Protein AF-A0A3M1P1J2-F1 (afdb_monomer)

Mean predicted aligned error: 6.83 Å

Secondary structure (DSSP, 8-state):
-EE----B--HHHHHHHSS-BS-HHHHHHHHHHHHHHHHHTTT------EEEEES---SSHHHHHTSHHHHHHHHHSEEEEE-BTTB-HHHHHHHHHHHHSPPP----

Nearest PDB structures (foldseek):
  7c11-assembly2_P  TM=3.797E-01  e=7.568E+00  Methylorubrum extorquens CM4

Sequence (108 aa):
LDAKYRLDASAGYVRRFGVPGPPVAALNALHRYRDAIREDDGGERSVVQAVALYPYRPEDPARYARSRAARALAEVGVGALPLLPGYTTALRDWLAGCLAVPPVRAGG

Radius of gyration: 14.8 Å; Cα contacts (8 Å, |Δi|>4): 158; chains: 1; bounding box: 37×24×43 Å

Structure (mmCIF, N/CA/C/O backbone):
data_AF-A0A3M1P1J2-F1
#
_entry.id   AF-A0A3M1P1J2-F1
#
loop_
_atom_site.group_PDB
_atom_site.id
_atom_site.type_symbol
_atom_site.label_atom_id
_atom_site.label_alt_id
_atom_site.label_comp_id
_atom_site.label_asym_id
_atom_site.label_entity_id
_atom_site.label_seq_id
_atom_site.pdbx_PDB_ins_code
_atom_site.Cartn_x
_atom_site.Cartn_y
_atom_site.Cartn_z
_atom_site.occupancy
_atom_site.B_iso_or_equiv
_atom_site.auth_seq_id
_atom_site.auth_comp_id
_atom_site.auth_asym_id
_atom_site.auth_atom_id
_atom_site.pdbx_PDB_model_num
ATOM 1 N N . LEU A 1 1 ? -9.110 3.191 3.177 1.00 57.38 1 LEU A N 1
ATOM 2 C CA . LEU A 1 1 ? -8.313 2.987 1.941 1.00 57.38 1 LEU A CA 1
ATOM 3 C C . LEU A 1 1 ? -8.026 4.355 1.336 1.00 57.38 1 LEU A C 1
ATOM 5 O O . LEU A 1 1 ? -8.974 5.109 1.176 1.00 57.38 1 LEU A O 1
ATOM 9 N N . ASP A 1 2 ? -6.769 4.681 1.024 1.00 65.19 2 ASP A N 1
ATOM 10 C CA . ASP A 1 2 ? -6.426 5.863 0.212 1.00 65.19 2 ASP A CA 1
ATOM 11 C C . ASP A 1 2 ? -5.839 5.373 -1.115 1.00 65.19 2 ASP A C 1
ATOM 13 O O . ASP A 1 2 ? -4.840 4.650 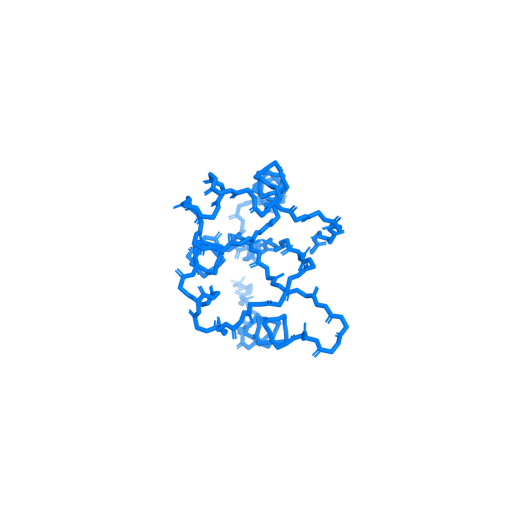-1.148 1.00 65.19 2 ASP A O 1
ATOM 17 N N . ALA A 1 3 ? -6.496 5.721 -2.217 1.00 58.94 3 ALA A N 1
ATOM 18 C CA . ALA A 1 3 ? -6.024 5.415 -3.557 1.00 58.94 3 ALA A CA 1
ATOM 19 C C . ALA A 1 3 ? -5.513 6.711 -4.183 1.00 58.94 3 ALA A C 1
ATOM 21 O O . ALA A 1 3 ? -6.285 7.619 -4.488 1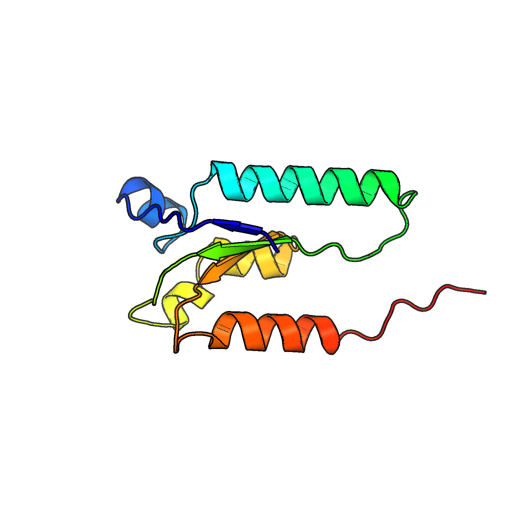.00 58.94 3 ALA A O 1
ATOM 22 N N . LYS A 1 4 ? -4.199 6.802 -4.385 1.00 65.81 4 LYS A N 1
ATOM 23 C CA . LYS A 1 4 ? -3.579 7.883 -5.154 1.00 65.81 4 LYS A CA 1
ATOM 24 C C . LYS A 1 4 ? -2.839 7.249 -6.322 1.00 65.81 4 LYS A C 1
ATOM 26 O O . LYS A 1 4 ? -2.011 6.369 -6.113 1.00 65.81 4 LYS A O 1
ATOM 31 N N . TYR A 1 5 ? -3.108 7.708 -7.546 1.00 64.94 5 TYR A N 1
ATOM 32 C CA . TYR A 1 5 ? -2.421 7.269 -8.770 1.00 64.94 5 TYR A CA 1
ATOM 33 C C . TYR A 1 5 ? -0.976 7.792 -8.812 1.00 64.94 5 TYR A C 1
ATOM 35 O O . TYR A 1 5 ? -0.615 8.618 -9.645 1.00 64.94 5 TYR A O 1
ATOM 43 N N . ARG A 1 6 ? -0.145 7.376 -7.855 1.00 79.94 6 ARG A N 1
ATOM 44 C CA . ARG A 1 6 ? 1.266 7.748 -7.769 1.00 79.94 6 ARG A CA 1
ATOM 45 C C . ARG A 1 6 ? 2.098 6.494 -7.552 1.00 79.94 6 ARG A C 1
ATOM 47 O O . ARG A 1 6 ? 1.820 5.710 -6.649 1.00 79.94 6 ARG A O 1
ATOM 54 N N . LEU A 1 7 ? 3.120 6.341 -8.382 1.00 89.81 7 LEU A N 1
ATOM 55 C CA . LE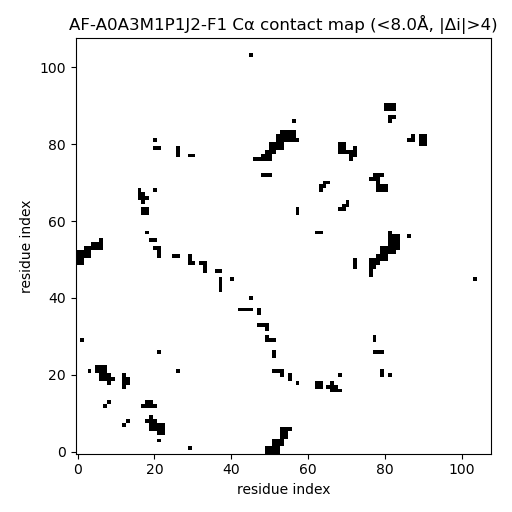U A 1 7 ? 4.070 5.239 -8.363 1.00 89.81 7 LEU A CA 1
ATOM 56 C C . LEU A 1 7 ? 5.481 5.826 -8.329 1.00 89.81 7 LEU A C 1
ATOM 58 O O . LEU A 1 7 ? 5.839 6.619 -9.194 1.00 89.81 7 LEU A O 1
ATOM 62 N N . ASP A 1 8 ? 6.270 5.431 -7.340 1.00 92.38 8 ASP A N 1
ATOM 63 C CA . ASP A 1 8 ? 7.706 5.661 -7.294 1.00 92.38 8 ASP A CA 1
ATOM 64 C C . ASP A 1 8 ? 8.412 4.376 -7.739 1.00 92.38 8 ASP A C 1
ATOM 66 O O . ASP A 1 8 ? 8.396 3.349 -7.054 1.00 92.38 8 ASP A O 1
ATOM 70 N N . ALA A 1 9 ? 8.986 4.435 -8.938 1.00 92.25 9 ALA A N 1
ATOM 71 C CA . ALA A 1 9 ? 9.770 3.363 -9.542 1.00 92.25 9 ALA A CA 1
ATOM 72 C C . ALA A 1 9 ? 11.269 3.705 -9.595 1.00 92.25 9 ALA A C 1
ATOM 74 O O . ALA A 1 9 ? 12.027 3.045 -10.305 1.00 92.25 9 ALA A O 1
ATOM 75 N N . SER A 1 10 ? 11.715 4.739 -8.870 1.00 93.88 10 SER A N 1
ATOM 76 C CA . SER A 1 10 ? 13.124 5.130 -8.858 1.00 93.88 10 SER A CA 1
ATOM 77 C C . SER A 1 10 ? 14.009 3.994 -8.334 1.00 93.88 10 SER A C 1
ATOM 79 O O . SER A 1 10 ? 13.632 3.239 -7.433 1.00 93.88 10 SER A O 1
ATOM 81 N N . ALA A 1 11 ? 15.236 3.886 -8.853 1.00 92.69 11 ALA A N 1
ATOM 82 C CA . ALA A 1 11 ? 16.177 2.850 -8.418 1.00 92.69 11 ALA A CA 1
ATOM 83 C C . ALA A 1 11 ? 16.442 2.900 -6.899 1.00 92.69 11 ALA A C 1
ATOM 85 O O . ALA A 1 11 ? 16.577 1.863 -6.248 1.00 92.69 11 ALA A O 1
ATOM 86 N N . GLY A 1 12 ? 16.465 4.105 -6.314 1.00 93.38 12 GLY A N 1
ATOM 87 C CA . GLY A 1 12 ? 16.592 4.301 -4.869 1.00 93.38 12 GLY A CA 1
ATOM 88 C C . GLY A 1 12 ? 15.408 3.738 -4.079 1.00 93.38 12 GLY A C 1
ATOM 89 O O . GLY A 1 12 ? 15.618 3.085 -3.054 1.00 93.38 12 GLY A O 1
ATOM 90 N N . TYR A 1 13 ? 14.181 3.933 -4.570 1.00 93.31 13 TYR A N 1
ATOM 91 C CA . TYR A 1 13 ? 12.982 3.360 -3.964 1.00 93.31 13 TYR A CA 1
ATOM 92 C C . TYR A 1 13 ? 12.994 1.834 -4.052 1.00 93.31 13 TYR A C 1
ATOM 94 O O . TYR A 1 13 ? 12.869 1.153 -3.033 1.00 93.31 13 TYR A O 1
ATOM 102 N N . VAL A 1 14 ? 13.221 1.283 -5.248 1.00 92.50 14 VAL A N 1
ATOM 103 C CA . VAL A 1 14 ? 13.221 -0.171 -5.469 1.00 92.50 14 VAL A CA 1
ATOM 104 C C . VAL A 1 14 ? 14.302 -0.854 -4.632 1.00 92.50 14 VAL A C 1
ATOM 106 O O . VAL A 1 14 ? 14.033 -1.892 -4.036 1.00 92.50 14 VAL A O 1
ATOM 109 N N . ARG A 1 15 ? 15.491 -0.255 -4.484 1.00 92.00 15 ARG A N 1
ATOM 110 C CA . ARG A 1 15 ? 16.536 -0.773 -3.584 1.00 92.00 15 ARG A CA 1
ATOM 111 C C . ARG A 1 15 ? 16.083 -0.822 -2.120 1.00 92.00 15 ARG A C 1
ATOM 113 O O . ARG A 1 15 ? 16.464 -1.732 -1.394 1.00 92.00 15 ARG A O 1
ATOM 120 N N . ARG A 1 16 ? 15.281 0.150 -1.676 1.00 90.94 16 ARG A N 1
ATOM 121 C CA . ARG A 1 16 ? 14.799 0.250 -0.288 1.00 90.94 16 ARG A CA 1
ATOM 122 C C . ARG A 1 16 ? 13.600 -0.659 0.007 1.00 90.94 16 ARG A C 1
ATOM 124 O O . ARG A 1 16 ? 13.489 -1.154 1.129 1.00 90.94 16 ARG A O 1
ATOM 131 N N . PHE A 1 17 ? 12.695 -0.839 -0.954 1.00 88.69 17 PHE A N 1
ATO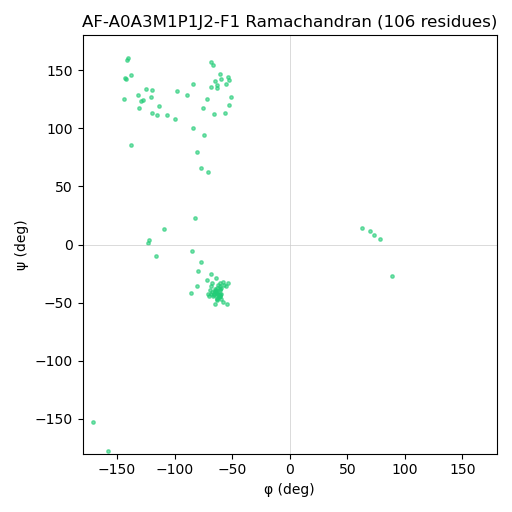M 132 C CA . PHE A 1 17 ? 11.396 -1.497 -0.743 1.00 88.69 17 PHE A CA 1
ATOM 133 C C . PHE A 1 17 ? 11.214 -2.810 -1.529 1.00 88.69 17 PHE A C 1
ATOM 135 O O . PHE A 1 17 ? 10.268 -3.554 -1.264 1.00 88.69 17 PHE A O 1
ATOM 142 N N . GLY A 1 18 ? 12.127 -3.125 -2.452 1.00 89.12 18 GLY A N 1
ATOM 143 C CA . GLY A 1 18 ? 12.175 -4.349 -3.265 1.00 89.12 18 GLY A CA 1
ATOM 144 C C . GLY A 1 18 ? 11.394 -4.276 -4.583 1.00 89.12 18 GLY A C 1
ATOM 145 O O . GLY A 1 18 ? 11.751 -4.944 -5.560 1.00 89.12 18 GLY A O 1
ATOM 146 N N . VAL A 1 19 ? 10.356 -3.441 -4.632 1.00 91.38 19 VAL A N 1
ATOM 147 C CA . VAL A 1 19 ? 9.472 -3.215 -5.787 1.00 91.38 19 VAL A CA 1
ATOM 148 C C . VAL A 1 19 ? 9.110 -1.732 -5.894 1.00 91.38 19 VAL A C 1
ATOM 150 O O . VAL A 1 19 ? 9.190 -1.026 -4.885 1.00 91.38 19 VAL A O 1
ATOM 153 N N . PRO A 1 20 ? 8.693 -1.253 -7.080 1.00 94.00 20 PRO A N 1
ATOM 154 C CA . PRO A 1 20 ? 7.981 0.012 -7.198 1.00 94.00 20 PRO A CA 1
ATOM 155 C C . PRO A 1 20 ? 6.761 0.046 -6.276 1.00 94.00 20 PRO A C 1
ATOM 157 O O . PRO A 1 20 ? 6.094 -0.973 -6.071 1.00 94.00 20 PRO A O 1
ATOM 160 N N . GLY A 1 21 ? 6.466 1.215 -5.724 1.00 92.94 21 GLY A N 1
ATOM 161 C CA . GLY A 1 21 ? 5.386 1.377 -4.757 1.00 92.94 21 GLY A CA 1
ATOM 162 C C . GLY A 1 21 ? 4.882 2.813 -4.673 1.00 92.94 21 GLY A C 1
ATOM 163 O O . GLY A 1 21 ? 5.338 3.675 -5.421 1.00 92.94 21 GLY A O 1
ATOM 164 N N . PRO A 1 22 ? 3.927 3.108 -3.783 1.00 93.00 22 PRO A N 1
ATOM 165 C CA . PRO A 1 22 ? 3.451 4.471 -3.600 1.00 93.00 22 PRO A CA 1
ATOM 166 C C . PRO A 1 22 ? 4.556 5.361 -3.004 1.00 93.00 22 PRO A C 1
ATOM 168 O O . PRO A 1 22 ? 5.422 4.864 -2.273 1.00 93.00 22 PRO A O 1
ATOM 171 N N . PRO A 1 23 ? 4.519 6.686 -3.239 1.00 92.00 23 PRO A N 1
ATOM 172 C CA . PRO A 1 23 ? 5.465 7.611 -2.628 1.00 92.00 23 PRO A CA 1
ATOM 173 C C . PRO A 1 23 ? 5.522 7.446 -1.106 1.00 92.00 23 PRO A C 1
ATOM 175 O O . PRO A 1 23 ? 4.488 7.296 -0.454 1.00 92.00 23 PRO A O 1
ATOM 178 N N . VAL A 1 24 ? 6.716 7.559 -0.518 1.00 91.06 24 VAL A N 1
ATOM 179 C CA . VAL A 1 24 ? 6.914 7.420 0.941 1.00 91.06 24 VAL A CA 1
ATOM 180 C C . VAL A 1 24 ? 6.023 8.386 1.732 1.00 91.06 24 VAL A C 1
ATOM 182 O O . VAL A 1 24 ? 5.478 8.023 2.769 1.00 91.06 24 VAL A O 1
ATOM 185 N N . ALA A 1 25 ? 5.794 9.594 1.210 1.00 90.25 25 ALA A N 1
ATOM 186 C CA . ALA A 1 25 ? 4.898 10.568 1.827 1.00 90.25 25 ALA A CA 1
ATOM 187 C C . ALA A 1 25 ? 3.445 10.064 1.961 1.00 90.25 25 ALA A C 1
ATOM 189 O O . ALA A 1 25 ? 2.776 10.413 2.932 1.00 90.25 25 ALA A O 1
ATOM 190 N N . ALA A 1 26 ? 2.967 9.234 1.023 1.00 89.06 26 ALA A N 1
ATOM 191 C CA . ALA A 1 26 ? 1.634 8.634 1.088 1.00 89.06 26 ALA A CA 1
ATOM 192 C C . ALA A 1 26 ? 1.559 7.561 2.186 1.00 89.06 26 ALA A C 1
ATOM 194 O O . ALA A 1 26 ? 0.620 7.565 2.975 1.00 89.06 26 ALA A O 1
ATOM 195 N N . LEU A 1 27 ? 2.585 6.710 2.307 1.00 89.69 27 LEU A N 1
ATOM 196 C CA . LEU A 1 27 ? 2.688 5.744 3.410 1.00 89.69 27 LEU A CA 1
ATOM 197 C C . LEU A 1 27 ? 2.733 6.453 4.771 1.00 89.69 27 LEU A C 1
ATOM 199 O O . LEU A 1 27 ? 2.009 6.085 5.691 1.00 89.69 27 LEU A O 1
ATOM 203 N N . ASN A 1 28 ? 3.516 7.528 4.883 1.00 91.25 28 ASN A N 1
ATOM 204 C CA . ASN A 1 28 ? 3.591 8.332 6.105 1.00 91.25 28 ASN A CA 1
ATOM 205 C C . ASN A 1 28 ? 2.245 8.983 6.462 1.00 91.25 28 ASN A C 1
ATOM 207 O O . ASN A 1 28 ? 1.930 9.123 7.641 1.00 91.25 28 ASN A O 1
ATOM 211 N N . ALA A 1 29 ? 1.448 9.388 5.468 1.00 90.81 29 ALA A N 1
ATOM 212 C CA . ALA A 1 29 ? 0.104 9.905 5.714 1.00 90.81 29 ALA A CA 1
ATOM 213 C C . ALA A 1 29 ? -0.819 8.828 6.303 1.00 90.81 29 ALA A C 1
ATOM 215 O O . ALA A 1 29 ? -1.546 9.118 7.247 1.00 90.81 29 ALA A O 1
ATOM 216 N N . LEU A 1 30 ? -0.735 7.583 5.820 1.00 90.81 30 LEU A N 1
ATOM 217 C CA . LEU A 1 30 ? -1.507 6.465 6.372 1.00 90.81 30 LEU A CA 1
ATOM 218 C C . LEU A 1 30 ? -1.139 6.142 7.819 1.00 90.81 30 LEU A C 1
ATOM 220 O O . LEU A 1 30 ? -2.037 5.884 8.613 1.00 90.81 30 LEU A O 1
ATOM 224 N N . HIS A 1 31 ? 0.149 6.200 8.171 1.00 88.75 31 HIS A N 1
ATOM 225 C CA . HIS A 1 31 ? 0.571 6.071 9.567 1.00 88.75 31 HIS A CA 1
ATOM 226 C C . HIS A 1 31 ? -0.091 7.136 10.446 1.00 88.75 31 HIS A C 1
ATOM 228 O O . HIS A 1 31 ? -0.729 6.787 11.432 1.00 88.75 31 HIS A O 1
ATOM 234 N N . ARG A 1 32 ? -0.037 8.413 10.036 1.00 89.19 32 ARG A N 1
ATOM 235 C CA . ARG A 1 32 ? -0.685 9.502 10.783 1.00 89.19 32 ARG A CA 1
ATOM 236 C C . ARG A 1 32 ? -2.194 9.309 10.918 1.00 89.19 32 ARG A C 1
ATOM 238 O O . ARG A 1 32 ? -2.726 9.538 11.992 1.00 89.19 32 ARG A O 1
ATOM 245 N N . TYR A 1 33 ? -2.880 8.889 9.852 1.00 87.50 33 TYR A N 1
ATOM 246 C CA . TYR A 1 33 ? -4.324 8.646 9.914 1.00 87.50 33 TYR A CA 1
ATOM 247 C C . TYR A 1 33 ? -4.675 7.485 10.840 1.00 87.50 33 TYR A C 1
ATOM 249 O O . TYR A 1 33 ? -5.612 7.605 11.619 1.00 87.50 33 TYR A O 1
ATOM 257 N N . ARG A 1 34 ? -3.921 6.382 10.790 1.00 86.12 34 ARG A N 1
ATOM 258 C CA . ARG A 1 34 ? -4.119 5.254 11.705 1.00 86.12 34 ARG A CA 1
ATOM 259 C C . ARG A 1 34 ? -3.952 5.693 13.157 1.00 86.12 34 ARG A C 1
ATOM 261 O O . ARG A 1 34 ? -4.771 5.331 13.993 1.00 86.12 34 ARG A O 1
ATOM 268 N N . ASP A 1 35 ? -2.891 6.439 13.437 1.00 85.06 35 ASP A N 1
ATOM 269 C CA . ASP A 1 35 ? -2.570 6.857 14.797 1.00 85.06 35 ASP A CA 1
ATOM 270 C C . ASP A 1 35 ? -3.635 7.846 15.320 1.00 85.06 35 ASP A C 1
ATOM 272 O O . ASP A 1 35 ? -4.137 7.653 16.421 1.00 85.06 35 ASP A O 1
ATOM 276 N N . ALA A 1 36 ? -4.100 8.788 14.487 1.00 84.88 36 ALA A N 1
ATOM 277 C CA . ALA A 1 36 ? -5.187 9.709 14.835 1.00 84.88 36 ALA A CA 1
ATOM 278 C C . ALA A 1 36 ? -6.535 9.003 15.090 1.00 84.88 36 ALA A C 1
ATOM 280 O O . ALA A 1 36 ? -7.229 9.340 16.041 1.00 84.88 36 ALA A O 1
ATOM 281 N N . ILE A 1 37 ? -6.907 8.005 14.275 1.00 81.81 37 ILE A N 1
ATOM 282 C CA . ILE A 1 37 ? -8.145 7.229 14.495 1.00 81.81 37 ILE A CA 1
ATOM 283 C C . ILE A 1 37 ? -8.056 6.441 15.808 1.00 81.81 37 ILE A C 1
ATOM 285 O O . ILE A 1 37 ? -9.032 6.337 16.541 1.00 81.81 37 ILE A O 1
ATOM 289 N N . ARG A 1 38 ? -6.877 5.894 16.123 1.00 77.69 38 ARG A N 1
ATOM 290 C CA . ARG A 1 38 ? -6.660 5.128 17.355 1.00 77.69 38 ARG A CA 1
ATOM 291 C C . ARG A 1 38 ? -6.751 5.990 18.618 1.00 77.69 38 ARG A C 1
ATOM 293 O O . ARG A 1 38 ? -7.148 5.478 19.660 1.00 77.69 38 ARG A O 1
ATOM 300 N N . GLU A 1 39 ? -6.344 7.254 18.539 1.00 76.62 39 GLU A N 1
ATOM 301 C CA . GLU A 1 39 ? -6.482 8.215 19.640 1.00 76.62 39 GLU A CA 1
ATOM 302 C C . GLU A 1 39 ? -7.951 8.582 19.903 1.00 76.62 39 GLU A C 1
ATOM 304 O O . GLU A 1 39 ? -8.334 8.726 21.062 1.00 76.62 39 GLU A O 1
ATOM 309 N N . ASP A 1 40 ? -8.771 8.676 18.852 1.00 71.75 40 ASP A N 1
ATOM 310 C CA . ASP A 1 40 ? -10.194 9.042 18.942 1.00 71.75 40 ASP A CA 1
ATOM 311 C C . ASP A 1 40 ? -11.062 7.917 19.548 1.00 71.75 40 ASP A C 1
ATOM 313 O O . ASP A 1 40 ? -12.020 8.179 20.269 1.00 71.75 40 ASP A O 1
ATOM 317 N N . ASP A 1 41 ? -10.681 6.650 19.344 1.00 66.75 41 ASP A N 1
ATOM 318 C CA . ASP A 1 41 ? -11.416 5.453 19.805 1.00 66.75 41 ASP A CA 1
ATOM 319 C C . ASP A 1 41 ? -11.133 5.073 21.281 1.00 66.75 41 ASP A C 1
ATOM 321 O O . ASP A 1 41 ? -11.217 3.913 21.687 1.00 66.75 41 ASP A O 1
ATOM 325 N N . GLY A 1 42 ? -10.693 6.033 22.105 1.00 63.81 42 GLY A N 1
ATOM 326 C CA . GLY A 1 42 ? -10.494 5.842 23.552 1.00 63.81 42 GLY A CA 1
ATOM 327 C C . GLY A 1 42 ? -9.432 4.803 23.947 1.00 63.81 42 GLY A C 1
ATOM 328 O O . GLY A 1 42 ? -9.368 4.388 25.104 1.00 63.81 42 GLY A O 1
ATOM 329 N N . GLY A 1 43 ? -8.587 4.367 23.006 1.00 60.69 43 GLY A N 1
ATOM 330 C CA . GLY A 1 43 ? -7.591 3.316 23.222 1.00 60.69 43 GLY A CA 1
ATOM 331 C C . GLY A 1 43 ? -8.147 1.885 23.203 1.00 60.69 43 GLY A C 1
ATOM 332 O O . GLY A 1 43 ? -7.369 0.945 23.419 1.00 60.69 43 GLY A O 1
ATOM 333 N N . GLU A 1 44 ? -9.439 1.688 22.911 1.00 58.50 44 GLU A N 1
ATOM 334 C CA . GLU A 1 44 ? -9.967 0.355 22.619 1.00 58.50 44 GLU A CA 1
ATOM 335 C C . GLU A 1 44 ? -9.305 -0.189 21.343 1.00 58.50 44 GLU A C 1
ATOM 337 O O . GLU A 1 44 ? -9.036 0.524 20.377 1.00 58.50 44 GLU A O 1
ATOM 342 N N . ARG A 1 45 ? -8.927 -1.475 21.354 1.00 55.00 45 ARG A N 1
ATOM 343 C CA . ARG A 1 45 ? -8.188 -2.104 20.246 1.00 55.00 45 ARG A CA 1
ATOM 344 C C . ARG A 1 45 ? -9.119 -2.429 19.078 1.00 55.00 45 ARG A C 1
ATOM 346 O O . ARG A 1 45 ? -9.270 -3.603 18.733 1.00 55.00 45 ARG A O 1
ATOM 353 N N . SER A 1 46 ? -9.692 -1.426 18.423 1.00 59.03 46 SER A N 1
ATOM 354 C CA . SER A 1 46 ? -10.162 -1.623 17.056 1.00 59.03 46 SER A CA 1
ATOM 355 C C . SER A 1 46 ? -8.931 -1.735 16.144 1.00 59.03 46 SER A C 1
ATOM 357 O O . SER A 1 46 ? -7.987 -0.941 16.187 1.00 59.03 46 SER A O 1
ATOM 359 N N . VAL A 1 47 ? -8.841 -2.818 15.371 1.00 59.78 47 VAL A N 1
ATOM 360 C CA . VAL A 1 47 ? -7.715 -3.027 14.453 1.00 59.78 47 VAL A CA 1
ATOM 361 C C . VAL A 1 47 ? -7.900 -2.092 13.257 1.00 59.78 47 VAL A C 1
ATOM 363 O O . VAL A 1 47 ? -8.580 -2.432 12.292 1.00 59.78 47 VAL A O 1
ATOM 366 N N . VAL A 1 48 ? -7.285 -0.909 13.304 1.00 75.88 48 VAL A N 1
ATOM 367 C CA . VAL A 1 48 ? -7.307 0.048 12.188 1.00 75.88 48 VAL A CA 1
ATOM 368 C C . VAL A 1 48 ? -6.206 -0.309 11.191 1.00 75.88 48 VAL A C 1
ATOM 370 O O . VAL A 1 48 ? -5.028 -0.009 11.389 1.00 75.88 48 VAL A O 1
ATOM 373 N N . GLN A 1 49 ? -6.591 -0.976 10.106 1.00 86.62 49 GLN A N 1
ATOM 374 C CA . GLN A 1 49 ? -5.709 -1.233 8.967 1.00 86.62 49 GLN A CA 1
ATOM 375 C C . GLN A 1 49 ? -5.705 -0.030 8.013 1.00 86.62 49 GLN A C 1
ATOM 377 O O . GLN A 1 49 ? -6.760 0.521 7.691 1.00 86.62 49 GLN A O 1
ATOM 382 N N . ALA A 1 50 ? -4.537 0.348 7.492 1.00 89.19 50 ALA A N 1
ATOM 383 C CA . ALA A 1 50 ? -4.397 1.440 6.532 1.00 89.19 50 ALA A CA 1
ATOM 384 C C . ALA A 1 50 ? -3.560 1.019 5.315 1.00 89.19 50 ALA A C 1
ATOM 386 O O . ALA A 1 50 ? -2.374 0.715 5.411 1.00 89.19 50 ALA A O 1
ATOM 387 N N . VAL A 1 51 ? -4.177 1.028 4.133 1.00 92.12 51 VAL A N 1
ATOM 388 C CA . VAL A 1 51 ? -3.545 0.554 2.894 1.00 92.12 51 VAL A CA 1
ATOM 389 C C . VAL A 1 51 ? -3.568 1.623 1.810 1.00 92.12 51 VAL A C 1
ATOM 391 O O . VAL A 1 51 ? -4.615 2.224 1.544 1.00 92.12 51 VAL A O 1
ATOM 394 N N . ALA A 1 52 ? -2.415 1.801 1.159 1.00 93.06 52 ALA A N 1
ATOM 395 C CA . ALA A 1 52 ? -2.265 2.554 -0.080 1.00 93.06 52 ALA A CA 1
ATOM 396 C C . ALA A 1 52 ? -2.466 1.634 -1.290 1.00 93.06 52 ALA A C 1
ATOM 398 O O . ALA A 1 52 ? -1.809 0.599 -1.408 1.00 93.06 52 ALA A O 1
ATOM 399 N N . LEU A 1 53 ? -3.329 2.033 -2.219 1.00 93.12 53 LEU A N 1
ATOM 400 C CA . LEU A 1 53 ? -3.507 1.339 -3.497 1.00 93.12 53 LEU A CA 1
ATOM 401 C C . LEU A 1 53 ? -2.698 2.058 -4.575 1.00 93.12 53 LEU A C 1
ATOM 403 O O . LEU A 1 53 ? -2.768 3.285 -4.666 1.00 93.12 53 LEU A O 1
ATOM 407 N N . TYR A 1 54 ? -1.924 1.315 -5.370 1.00 91.81 54 TYR A N 1
ATOM 408 C CA . TYR A 1 54 ? -1.005 1.908 -6.347 1.00 91.81 54 TYR A CA 1
ATOM 409 C C . TYR A 1 54 ? -1.003 1.179 -7.704 1.00 91.81 54 TYR A C 1
ATOM 411 O O . TYR A 1 54 ? -1.160 -0.045 -7.740 1.00 91.81 54 TYR A O 1
ATOM 419 N N . PRO A 1 55 ? -0.814 1.907 -8.826 1.00 91.75 55 PRO A N 1
ATOM 420 C CA . PRO A 1 55 ? -0.991 1.374 -10.177 1.00 91.75 55 PRO A CA 1
ATOM 421 C C . PRO A 1 55 ? 0.237 0.581 -10.634 1.00 91.75 55 PRO A C 1
ATOM 423 O O . PRO A 1 55 ? 1.086 1.082 -11.368 1.00 91.75 55 PRO A O 1
ATOM 426 N N . TYR A 1 56 ? 0.353 -0.664 -10.182 1.00 90.94 56 TYR A N 1
ATOM 427 C CA . TYR A 1 56 ? 1.473 -1.535 -10.523 1.00 90.94 56 TYR A CA 1
ATOM 428 C C . TYR A 1 56 ? 1.013 -2.977 -10.706 1.00 90.94 56 TYR A C 1
ATOM 430 O O . TYR A 1 56 ? 0.158 -3.464 -9.969 1.00 90.94 56 TYR A O 1
ATOM 438 N N . ARG A 1 57 ? 1.620 -3.676 -11.666 1.00 91.00 57 ARG A N 1
ATOM 439 C CA . ARG A 1 57 ? 1.554 -5.133 -11.782 1.00 91.00 57 ARG A CA 1
ATOM 440 C C . ARG A 1 57 ? 2.987 -5.662 -11.666 1.00 91.00 57 ARG A C 1
ATOM 442 O O . ARG A 1 57 ? 3.789 -5.363 -12.549 1.00 91.00 57 ARG A O 1
ATOM 449 N N . PRO A 1 58 ? 3.334 -6.402 -10.600 1.00 86.00 58 PRO A N 1
ATOM 450 C CA . PRO A 1 58 ? 4.628 -7.062 -10.525 1.00 86.00 58 PRO A CA 1
ATOM 451 C C . PRO A 1 58 ? 4.738 -8.131 -11.617 1.00 86.00 58 PRO A C 1
ATOM 453 O O . PRO A 1 58 ? 3.775 -8.847 -11.881 1.00 86.00 58 PRO A O 1
ATOM 456 N N . GLU A 1 59 ? 5.919 -8.248 -12.220 1.00 86.06 59 GLU A N 1
ATOM 457 C CA . GLU A 1 59 ? 6.243 -9.324 -13.170 1.00 86.06 59 GLU A CA 1
ATOM 458 C C . GLU A 1 59 ? 6.190 -10.702 -12.490 1.00 86.06 59 GLU A C 1
ATOM 460 O O . GLU A 1 59 ? 5.650 -11.652 -13.043 1.00 86.06 59 GLU A O 1
ATOM 465 N N . ASP A 1 60 ? 6.694 -10.775 -11.253 1.00 85.88 60 ASP A N 1
ATOM 466 C CA . ASP A 1 60 ? 6.600 -11.931 -10.360 1.00 85.88 60 ASP A CA 1
ATOM 467 C C . ASP A 1 60 ? 5.751 -11.554 -9.128 1.00 85.88 60 ASP A C 1
ATOM 469 O O . ASP A 1 60 ? 6.208 -10.758 -8.296 1.00 85.88 60 ASP A O 1
ATOM 473 N N . PRO A 1 61 ? 4.539 -12.117 -8.953 1.00 82.62 61 PRO A N 1
ATOM 474 C CA . PRO A 1 61 ? 3.712 -11.889 -7.766 1.00 82.62 61 PRO A CA 1
ATOM 475 C C . PRO A 1 61 ? 4.438 -12.184 -6.446 1.00 82.62 61 PRO A C 1
ATOM 477 O O . PRO A 1 61 ? 4.238 -11.478 -5.452 1.00 82.62 61 PRO A O 1
ATOM 480 N N . ALA A 1 62 ? 5.344 -13.167 -6.430 1.00 86.38 62 ALA A N 1
ATOM 481 C CA . ALA A 1 62 ? 6.105 -13.516 -5.238 1.00 86.38 62 ALA A CA 1
ATOM 482 C C . ALA A 1 62 ? 7.099 -12.408 -4.845 1.00 86.38 62 ALA A C 1
ATOM 484 O O . ALA A 1 62 ? 7.420 -12.242 -3.665 1.00 86.38 62 ALA A O 1
ATOM 485 N N . ARG A 1 63 ? 7.546 -11.582 -5.800 1.00 85.06 63 ARG A N 1
ATOM 486 C CA . ARG A 1 63 ? 8.378 -10.402 -5.524 1.00 85.06 63 ARG A CA 1
ATOM 487 C C . ARG A 1 63 ? 7.626 -9.359 -4.702 1.00 85.06 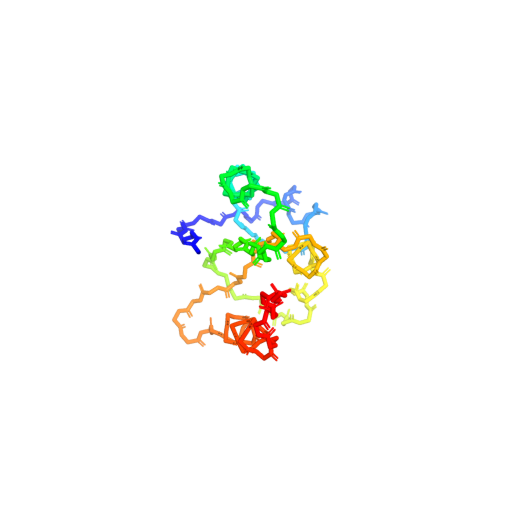63 ARG A C 1
ATOM 489 O O . ARG A 1 63 ? 8.208 -8.790 -3.779 1.00 85.06 63 ARG A O 1
ATOM 496 N N . TYR A 1 64 ? 6.343 -9.136 -4.994 1.00 88.00 64 TYR A N 1
ATOM 497 C CA . TYR A 1 64 ? 5.505 -8.264 -4.170 1.00 88.00 64 TYR A CA 1
ATOM 498 C C . TYR A 1 64 ? 5.279 -8.860 -2.775 1.00 88.00 64 TYR A C 1
ATOM 500 O O . TYR A 1 64 ? 5.449 -8.145 -1.789 1.00 88.00 64 TYR A O 1
ATOM 508 N N . ALA A 1 65 ? 4.990 -10.161 -2.669 1.00 87.19 65 ALA A N 1
ATOM 509 C CA . ALA A 1 65 ? 4.787 -10.826 -1.377 1.00 87.19 65 ALA A CA 1
ATOM 510 C C . ALA A 1 65 ? 6.010 -10.705 -0.442 1.00 87.19 65 ALA A C 1
ATOM 512 O O . ALA A 1 65 ? 5.869 -10.596 0.773 1.00 87.19 65 ALA A O 1
ATOM 513 N N . ARG A 1 66 ? 7.226 -10.657 -1.005 1.00 89.44 66 ARG A N 1
ATOM 514 C CA . ARG A 1 66 ? 8.479 -10.430 -0.259 1.00 89.44 66 ARG A CA 1
ATOM 515 C C . ARG A 1 66 ? 8.806 -8.951 -0.010 1.00 89.44 66 ARG A C 1
ATOM 517 O O . ARG A 1 66 ? 9.798 -8.664 0.662 1.00 89.44 66 ARG A O 1
ATOM 524 N N . SER A 1 67 ? 8.035 -8.018 -0.566 1.00 89.69 67 SER A N 1
ATOM 525 C CA . SER A 1 67 ? 8.308 -6.584 -0.461 1.00 89.69 67 SER A CA 1
ATOM 526 C C . SER A 1 67 ? 8.125 -6.062 0.962 1.00 89.69 67 SER A C 1
ATOM 528 O O . SER A 1 67 ? 7.362 -6.601 1.767 1.00 89.69 67 SER A O 1
ATOM 530 N N . ARG A 1 68 ? 8.785 -4.941 1.263 1.00 89.69 68 ARG A N 1
ATOM 531 C CA . ARG A 1 68 ? 8.629 -4.275 2.561 1.00 89.69 68 ARG A CA 1
ATOM 532 C C . ARG A 1 68 ? 7.205 -3.750 2.775 1.00 89.69 68 ARG A C 1
ATOM 534 O O . ARG A 1 68 ? 6.759 -3.703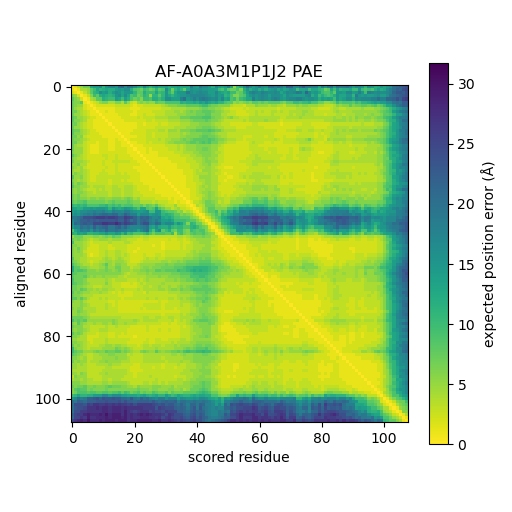 3.911 1.00 89.69 68 ARG A O 1
ATOM 541 N N . ALA A 1 69 ? 6.493 -3.398 1.703 1.00 88.94 69 ALA A N 1
ATOM 542 C CA . ALA A 1 69 ? 5.105 -2.948 1.778 1.00 88.94 69 ALA A CA 1
ATOM 543 C C . ALA A 1 69 ? 4.147 -4.077 2.191 1.00 88.94 69 ALA A C 1
ATOM 545 O O . ALA A 1 69 ? 3.285 -3.853 3.036 1.00 88.94 69 ALA A O 1
ATOM 546 N N . ALA A 1 70 ? 4.327 -5.281 1.635 1.00 89.69 70 ALA A N 1
ATOM 547 C CA . ALA A 1 70 ? 3.535 -6.454 2.007 1.00 89.69 70 ALA A CA 1
ATOM 548 C C . ALA A 1 70 ? 3.806 -6.880 3.460 1.00 89.69 70 ALA A C 1
ATOM 550 O O . ALA A 1 70 ? 2.870 -7.118 4.219 1.00 89.69 70 ALA A O 1
ATOM 551 N N . ARG A 1 71 ? 5.081 -6.893 3.874 1.00 91.12 71 ARG A N 1
ATOM 552 C CA . ARG A 1 71 ? 5.471 -7.198 5.262 1.00 91.12 71 ARG A CA 1
ATOM 553 C C . ARG A 1 71 ? 4.923 -6.181 6.256 1.00 91.12 71 ARG A C 1
ATOM 555 O O . ARG A 1 71 ? 4.313 -6.571 7.240 1.00 91.12 71 ARG A O 1
ATOM 562 N N . ALA A 1 72 ? 5.068 -4.886 5.971 1.00 90.31 72 ALA A N 1
ATOM 563 C CA . ALA A 1 72 ? 4.553 -3.832 6.842 1.00 90.31 72 ALA A CA 1
ATOM 564 C C . ALA A 1 72 ? 3.026 -3.919 7.010 1.00 90.31 72 ALA A C 1
ATOM 566 O O . ALA A 1 72 ? 2.517 -3.746 8.117 1.00 90.31 72 ALA A O 1
ATOM 567 N N . LEU A 1 73 ? 2.298 -4.259 5.940 1.00 91.56 73 LEU A N 1
ATOM 568 C CA . LEU A 1 73 ? 0.859 -4.479 6.033 1.00 91.56 73 LEU A CA 1
ATOM 569 C C . LEU A 1 73 ? 0.520 -5.629 6.990 1.00 91.56 73 LEU A C 1
ATOM 571 O O . LEU A 1 73 ? -0.349 -5.469 7.839 1.00 91.56 73 LEU A O 1
ATOM 575 N N . ALA A 1 74 ? 1.231 -6.753 6.893 1.00 87.75 74 ALA A N 1
ATOM 576 C CA . ALA A 1 74 ? 1.010 -7.904 7.765 1.00 87.75 74 ALA A CA 1
ATOM 577 C C . ALA A 1 74 ? 1.430 -7.650 9.227 1.00 87.75 74 ALA A C 1
ATOM 579 O O . ALA A 1 74 ? 0.747 -8.088 10.146 1.00 87.75 74 ALA A O 1
ATOM 580 N N . GLU A 1 75 ? 2.544 -6.949 9.448 1.00 88.50 75 GLU A N 1
ATOM 581 C CA . GLU A 1 75 ? 3.156 -6.788 10.775 1.00 88.50 75 GLU A CA 1
ATOM 582 C C . GLU A 1 75 ? 2.562 -5.627 11.582 1.00 88.50 75 GLU A C 1
ATOM 584 O O . GLU A 1 75 ? 2.352 -5.753 12.786 1.00 88.50 75 GLU A O 1
ATOM 589 N N . VAL A 1 76 ? 2.310 -4.480 10.941 1.00 87.31 76 VAL A N 1
ATOM 590 C CA . VAL A 1 76 ? 1.898 -3.241 11.632 1.00 87.31 76 VAL A CA 1
ATOM 591 C C . VAL A 1 76 ? 0.563 -2.684 11.140 1.00 87.31 76 VAL A C 1
ATOM 593 O O . VAL A 1 76 ? 0.153 -1.597 11.559 1.00 87.31 76 VAL A O 1
ATOM 596 N N . GLY A 1 77 ? -0.109 -3.395 10.234 1.00 88.94 77 GLY A N 1
ATOM 597 C CA . GLY A 1 77 ? -1.401 -3.001 9.680 1.00 88.94 77 GLY A CA 1
ATOM 598 C C . GLY A 1 77 ? -1.353 -1.789 8.751 1.00 88.94 77 GLY A C 1
ATOM 599 O O . GLY A 1 77 ? -2.397 -1.228 8.428 1.00 88.94 77 GLY A O 1
ATOM 600 N N . VAL A 1 78 ? -0.157 -1.353 8.331 1.00 91.12 78 VAL A N 1
ATOM 601 C CA . VAL A 1 78 ? 0.026 -0.238 7.391 1.00 91.12 78 VAL A CA 1
ATOM 602 C C . VAL A 1 78 ? 0.937 -0.659 6.257 1.00 91.12 78 VAL A C 1
ATOM 604 O O . VAL A 1 78 ? 2.081 -1.045 6.481 1.00 91.12 78 VAL A O 1
ATOM 607 N N . GLY A 1 79 ? 0.459 -0.538 5.024 1.00 93.25 79 GLY A N 1
ATOM 608 C CA . GLY A 1 79 ? 1.267 -0.883 3.862 1.00 93.25 79 GLY A CA 1
ATOM 609 C C . GLY A 1 79 ? 0.630 -0.476 2.545 1.00 93.25 79 GLY A C 1
ATOM 610 O O . GLY A 1 79 ? -0.132 0.489 2.472 1.00 93.25 79 GLY A O 1
ATOM 611 N N . ALA A 1 80 ? 0.973 -1.197 1.480 1.00 93.75 80 ALA A N 1
ATOM 612 C CA . ALA A 1 80 ? 0.487 -0.891 0.143 1.00 93.75 80 ALA A CA 1
ATOM 613 C C . ALA A 1 80 ? 0.195 -2.148 -0.662 1.00 93.75 80 ALA A C 1
ATOM 615 O O . ALA A 1 80 ? 0.974 -3.098 -0.598 1.00 93.75 80 ALA A O 1
ATOM 616 N N . LEU A 1 81 ? -0.874 -2.113 -1.460 1.00 93.94 81 LEU A N 1
ATOM 617 C CA . LEU A 1 81 ? -1.289 -3.190 -2.358 1.00 93.94 81 LEU A CA 1
ATOM 618 C C . LEU A 1 81 ? -1.292 -2.706 -3.820 1.00 93.94 81 LEU A C 1
ATOM 620 O O . LEU A 1 81 ? -1.835 -1.632 -4.108 1.00 93.94 81 LEU A O 1
ATOM 624 N N . PRO A 1 82 ? -0.717 -3.481 -4.756 1.00 93.00 82 PRO A N 1
ATOM 625 C CA . PRO A 1 82 ? -0.806 -3.189 -6.177 1.00 93.00 82 PRO A CA 1
ATOM 626 C C . PRO A 1 82 ? -2.246 -3.374 -6.664 1.00 93.00 82 PRO A C 1
ATOM 628 O O . PRO A 1 82 ? -2.896 -4.370 -6.339 1.00 93.00 82 PRO A O 1
ATOM 631 N N . LEU A 1 83 ? -2.734 -2.427 -7.462 1.00 92.44 83 LEU A N 1
ATOM 632 C CA . LEU A 1 83 ? -4.080 -2.452 -8.020 1.00 92.44 83 LEU A CA 1
ATOM 633 C C . LEU A 1 83 ? -4.095 -1.868 -9.435 1.00 92.44 83 LEU A C 1
ATOM 635 O O . LEU A 1 83 ? -3.710 -0.721 -9.647 1.00 92.44 83 LEU A O 1
ATOM 639 N N . LEU A 1 84 ? -4.609 -2.641 -10.389 1.00 91.69 84 LEU A N 1
ATOM 640 C CA . LEU A 1 84 ? -4.928 -2.189 -11.746 1.00 91.69 84 LEU A CA 1
ATOM 641 C C . LEU A 1 84 ? -6.244 -2.837 -12.208 1.00 91.69 84 LEU A C 1
ATOM 643 O O . LEU A 1 84 ? -6.632 -3.884 -11.675 1.00 91.69 84 LEU A O 1
ATOM 647 N N . PRO A 1 85 ? -6.927 -2.282 -13.226 1.00 88.69 85 PRO A N 1
ATOM 648 C CA . PRO A 1 85 ? -7.993 -3.001 -13.917 1.00 88.69 85 PRO A CA 1
ATOM 649 C C . PRO A 1 85 ? -7.503 -4.390 -14.360 1.00 88.69 85 PRO A C 1
ATOM 651 O O . PRO A 1 85 ? -6.437 -4.524 -14.957 1.00 88.69 85 PRO A O 1
ATOM 654 N N . GLY A 1 86 ? -8.239 -5.445 -14.000 1.00 88.19 86 GLY A N 1
ATOM 655 C CA . GLY A 1 86 ? -7.832 -6.830 -14.276 1.00 88.19 86 GLY A CA 1
ATOM 656 C C . GLY A 1 86 ? -6.674 -7.365 -13.414 1.00 88.19 86 GLY A C 1
ATOM 657 O O . GLY A 1 86 ? -6.179 -8.459 -13.673 1.00 88.19 86 GLY A O 1
ATOM 658 N N . TYR A 1 87 ? -6.223 -6.634 -12.389 1.00 89.94 87 TYR A N 1
ATOM 659 C CA . TYR A 1 87 ? -5.242 -7.099 -11.404 1.00 89.94 87 TYR A CA 1
ATOM 660 C C . TYR A 1 87 ? -5.661 -6.656 -9.995 1.00 89.94 87 TYR A C 1
ATOM 662 O O . TYR A 1 87 ? -5.268 -5.598 -9.507 1.00 89.94 87 TYR A O 1
ATOM 670 N N . THR A 1 88 ? -6.516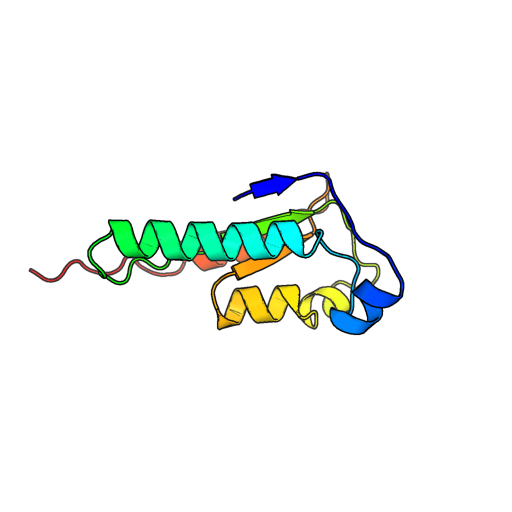 -7.465 -9.366 1.00 92.19 88 THR A N 1
ATOM 671 C CA . THR A 1 88 ? -7.164 -7.154 -8.076 1.00 92.19 88 THR A CA 1
ATOM 672 C C . THR A 1 88 ? -6.900 -8.203 -6.996 1.00 92.19 88 THR A C 1
ATOM 674 O O . THR A 1 88 ? -7.390 -8.052 -5.882 1.00 92.19 88 THR A O 1
ATOM 677 N N . THR A 1 89 ? -6.125 -9.248 -7.303 1.00 90.94 89 THR A N 1
ATOM 678 C CA . THR A 1 89 ? -5.908 -10.410 -6.428 1.00 90.94 89 THR A CA 1
ATOM 679 C C . THR A 1 89 ? -5.409 -10.000 -5.044 1.00 90.94 89 THR A C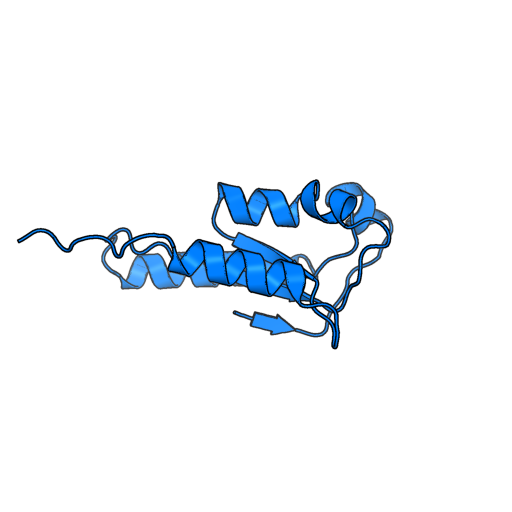 1
ATOM 681 O O . THR A 1 89 ? -6.064 -10.303 -4.059 1.00 90.94 89 THR A O 1
ATOM 684 N N . ALA A 1 90 ? -4.355 -9.178 -4.965 1.00 90.56 90 ALA A N 1
ATOM 685 C CA . ALA A 1 90 ? -3.804 -8.727 -3.683 1.00 90.56 90 ALA A CA 1
ATOM 686 C C . ALA A 1 90 ? -4.822 -7.958 -2.816 1.00 90.56 90 ALA A C 1
ATOM 688 O O . ALA A 1 90 ? -4.849 -8.124 -1.600 1.00 90.56 90 ALA A O 1
ATOM 689 N N . LEU A 1 91 ? -5.679 -7.136 -3.436 1.00 91.62 91 LEU A N 1
ATOM 690 C CA . LEU A 1 91 ? -6.749 -6.422 -2.733 1.00 91.62 91 LEU A CA 1
ATOM 691 C C . LEU A 1 91 ? -7.846 -7.375 -2.254 1.00 91.62 91 LEU A C 1
ATOM 693 O O . LEU A 1 91 ? -8.306 -7.250 -1.123 1.00 91.62 91 LEU A O 1
ATOM 697 N N . ARG A 1 92 ? -8.265 -8.316 -3.103 1.00 92.25 92 ARG A N 1
ATOM 698 C CA . ARG A 1 92 ? -9.301 -9.300 -2.764 1.00 92.25 92 ARG A CA 1
ATOM 699 C C . ARG A 1 92 ? -8.857 -10.208 -1.625 1.00 92.25 92 ARG A C 1
ATOM 701 O O . ARG A 1 92 ? -9.617 -10.372 -0.677 1.00 92.25 92 ARG A O 1
ATOM 708 N N . ASP A 1 93 ? -7.635 -10.723 -1.693 1.00 90.81 93 ASP A N 1
ATOM 709 C CA . ASP A 1 93 ? -7.072 -11.605 -0.669 1.00 90.81 93 ASP A CA 1
ATOM 710 C C . ASP A 1 93 ? -6.961 -10.875 0.674 1.00 90.81 93 ASP A C 1
ATOM 712 O O . ASP A 1 93 ? -7.354 -11.405 1.712 1.00 90.81 93 ASP A O 1
ATOM 716 N N . TRP A 1 94 ? -6.496 -9.621 0.653 1.00 90.25 94 TRP A N 1
ATOM 717 C CA . TRP A 1 94 ? -6.426 -8.794 1.855 1.00 90.25 94 TRP A CA 1
ATOM 718 C C . TRP A 1 94 ? -7.815 -8.510 2.449 1.00 90.25 94 TRP A C 1
ATOM 720 O O . TRP A 1 94 ? -8.010 -8.704 3.646 1.00 90.25 94 TRP A O 1
ATOM 730 N N . LEU A 1 95 ? -8.799 -8.120 1.627 1.00 90.62 95 LEU A N 1
ATOM 731 C CA . LEU A 1 95 ? -10.177 -7.891 2.083 1.00 90.62 95 LEU A CA 1
ATOM 732 C C . LEU A 1 95 ? -10.798 -9.158 2.681 1.00 90.62 95 LEU A C 1
ATOM 734 O O . LEU A 1 95 ? -11.416 -9.091 3.741 1.00 90.62 95 LEU A O 1
ATOM 738 N N . ALA A 1 96 ? -10.614 -10.308 2.029 1.00 89.94 96 ALA A N 1
ATOM 739 C CA . ALA A 1 96 ? -11.087 -11.591 2.537 1.00 89.94 96 ALA A CA 1
ATOM 740 C C . ALA A 1 96 ? -10.454 -11.919 3.899 1.00 89.94 96 ALA A C 1
ATOM 742 O O . ALA A 1 96 ? -11.161 -12.327 4.818 1.00 89.94 96 ALA A O 1
ATOM 743 N N . GLY A 1 97 ? -9.151 -11.667 4.056 1.00 86.94 97 GLY A N 1
ATOM 744 C CA . GLY A 1 97 ? -8.449 -11.820 5.330 1.00 86.94 97 GLY A CA 1
ATOM 745 C C . GLY A 1 97 ? -8.992 -10.907 6.430 1.00 86.94 97 GLY A C 1
ATOM 746 O O . GLY A 1 97 ? -9.209 -11.368 7.546 1.00 86.94 97 GLY A O 1
ATOM 747 N N . CYS A 1 98 ? -9.276 -9.637 6.124 1.00 83.25 98 CYS A N 1
ATOM 748 C CA . CYS A 1 98 ? -9.868 -8.705 7.088 1.00 83.25 98 CYS A CA 1
ATOM 749 C C . CYS A 1 98 ? -11.266 -9.136 7.551 1.00 83.25 98 CYS A C 1
ATOM 751 O O . CYS A 1 98 ? -11.597 -8.962 8.719 1.00 83.25 98 CYS A O 1
ATOM 753 N N . LEU A 1 99 ? -12.079 -9.696 6.652 1.00 81.00 99 LEU A N 1
ATOM 754 C CA . LEU A 1 99 ? -13.449 -10.126 6.951 1.00 81.00 99 LEU A CA 1
ATOM 755 C C . LEU A 1 99 ? -13.520 -11.487 7.660 1.00 81.00 99 LEU A C 1
ATOM 757 O O . LEU A 1 99 ? -14.511 -11.778 8.322 1.00 81.00 99 LEU A O 1
ATOM 761 N N . ALA A 1 100 ? -12.488 -12.322 7.522 1.00 79.00 100 ALA A N 1
ATOM 762 C CA . ALA A 1 100 ? -12.414 -13.626 8.178 1.00 79.00 100 ALA A CA 1
ATOM 763 C C . ALA A 1 100 ? -12.058 -13.538 9.674 1.00 79.00 100 ALA A C 1
ATOM 765 O O . ALA A 1 100 ? -12.231 -14.517 10.402 1.00 79.00 100 ALA A O 1
ATOM 766 N N . VAL A 1 101 ? -11.566 -12.388 10.148 1.00 62.62 101 VAL A N 1
ATOM 767 C CA . VAL A 1 101 ? -11.329 -12.148 11.576 1.00 62.62 101 VAL A CA 1
ATOM 768 C C . VAL A 1 101 ? -12.687 -11.905 12.250 1.00 62.62 101 VAL A C 1
ATOM 770 O O . VAL A 1 101 ? -13.361 -10.937 11.892 1.00 62.62 101 VAL A O 1
ATOM 773 N N . PRO A 1 102 ? -13.129 -12.750 13.204 1.00 53.75 102 PRO A N 1
ATOM 774 C CA . PRO A 1 102 ? -14.386 -12.511 13.904 1.00 53.75 102 PRO A CA 1
ATOM 775 C C . PRO A 1 102 ? -14.323 -11.157 14.629 1.00 53.75 102 PRO A C 1
ATOM 777 O O . PRO A 1 102 ? -13.262 -10.808 15.157 1.00 53.75 102 PRO A O 1
ATOM 780 N N . PRO A 1 103 ? -15.428 -10.387 14.670 1.00 55.50 103 PRO A N 1
ATOM 781 C CA . PRO A 1 103 ? -15.441 -9.105 15.360 1.00 55.50 103 PRO A CA 1
ATOM 782 C C . PRO A 1 103 ? -15.006 -9.296 16.816 1.00 55.50 103 PRO A C 1
ATOM 784 O O . PRO A 1 103 ? -15.403 -10.267 17.469 1.00 55.50 103 PRO A O 1
ATOM 787 N N . VAL A 1 104 ? -14.177 -8.372 17.317 1.00 58.31 104 VAL A N 1
ATOM 788 C CA . VAL A 1 104 ? -13.834 -8.308 18.742 1.00 58.31 104 VAL A CA 1
ATOM 789 C C . VAL A 1 104 ? -15.149 -8.276 19.518 1.00 58.31 104 VAL A C 1
ATOM 791 O O . VAL A 1 104 ? -15.997 -7.414 19.294 1.00 58.31 104 VAL A O 1
ATOM 794 N N . ARG A 1 105 ? -15.357 -9.274 20.382 1.00 43.22 105 ARG A N 1
ATOM 795 C CA . ARG A 1 105 ? -16.499 -9.277 21.292 1.00 43.22 105 ARG A CA 1
ATOM 796 C C . ARG A 1 105 ? -16.290 -8.121 22.259 1.00 43.22 105 ARG A C 1
ATOM 798 O O . ARG A 1 105 ? -15.363 -8.181 23.063 1.00 43.22 105 ARG A O 1
ATOM 805 N N . ALA A 1 106 ? -17.133 -7.096 22.168 1.00 44.97 106 ALA A N 1
ATOM 806 C CA . ALA A 1 106 ? -17.296 -6.143 23.254 1.00 44.97 106 ALA A CA 1
ATOM 807 C C . ALA A 1 106 ? -17.694 -6.956 24.497 1.00 44.97 106 ALA A C 1
ATOM 809 O O . ALA A 1 106 ? -18.715 -7.648 24.488 1.00 44.97 106 ALA A O 1
ATOM 810 N N . GLY A 1 107 ? -16.805 -6.997 25.490 1.00 52.59 107 GLY A N 1
ATOM 811 C CA . GLY A 1 107 ? -17.058 -7.665 26.763 1.00 52.59 107 GLY A CA 1
ATOM 812 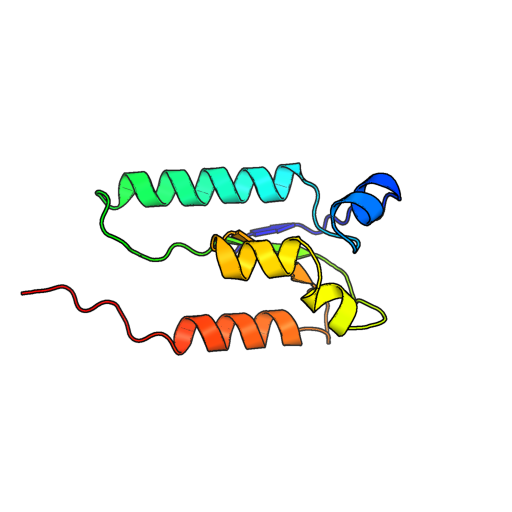C C . GLY A 1 107 ? -18.215 -6.975 27.479 1.00 52.59 107 GLY A C 1
ATOM 813 O O . GLY A 1 107 ? -18.281 -5.747 27.471 1.00 52.59 107 GLY A O 1
ATOM 814 N N . GLY A 1 108 ? -19.137 -7.779 28.011 1.00 39.75 108 GLY A N 1
ATOM 815 C CA . GLY A 1 108 ? -20.258 -7.324 28.838 1.00 39.75 108 GLY A CA 1
ATOM 816 C C . GLY A 1 108 ? -19.887 -7.098 30.294 1.00 39.75 108 GLY A C 1
ATOM 817 O O . GLY A 1 108 ? -18.740 -7.425 30.678 1.00 39.75 108 GLY A O 1
#

pLDDT: mean 83.09, std 13.28, range [39.75, 94.0]

Solvent-accessible surface area (backbone atoms only — not comparable to full-atom values): 6309 Å² total; per-residue (Å²): 121,52,76,51,96,40,70,37,70,47,72,71,48,23,73,75,32,68,45,64,40,56,45,68,70,58,57,53,48,39,52,53,52,42,52,54,54,44,62,72,53,77,66,57,86,71,86,67,68,32,43,38,38,20,73,48,79,68,94,48,66,67,55,51,65,71,13,53,38,40,47,32,31,74,75,73,31,43,29,48,39,51,36,45,93,98,42,49,63,64,50,51,54,51,52,51,56,62,68,69,52,75,78,80,75,81,80,130

Foldseek 3Di:
DDEDAAWDQDPVVCVVWVGIFHPPVVLVVQVVVQVVVCVVVVNPPDPDAGEYEYADDDPDPVSVCPTPQVVCCVPVNGGYDYDDVVDCVRVVVVVVVVVPPPPDPPDD